Protein AF-A0A7S2BPX3-F1 (afdb_monomer_lite)

Organism: NCBI:txid236787

Secondary structure (DSSP, 8-state):
-EE-S---GGGEEPPPTT--GGGG--S-----PPPTT---PPPS-EE--GGG-EE---TTSTT-HHHHHHHHHHHHHHHHHHHHHHHHHTTS-GGGHHHHHHHHHHHHHHT-SSGGGSPPHHHHHTT-

Radius of gyration: 17.05 Å; chains: 1; bounding box: 41×39×43 Å

pLDDT: mean 80.94, std 20.21, range [33.09, 98.44]

Sequence (128 aa):
GITHGDMYAHNILVPKSGATEEAAVGGAAGQGSKPQGQQGGRPAAILSDLGAAFFYCDERTKSDETSRLVERIEALAFGHFLGELVSICRGWEDSETKRLMEVGKIVTDCRVARVADRPGFDEVVARL

Structure (mmCIF, N/CA/C/O backbone):
data_AF-A0A7S2BPX3-F1
#
_entry.id   AF-A0A7S2BPX3-F1
#
loop_
_atom_site.group_PDB
_atom_site.id
_atom_site.type_symbol
_atom_site.label_atom_id
_atom_site.label_alt_id
_atom_site.label_comp_id
_atom_site.label_asym_id
_atom_site.label_entity_id
_atom_site.label_seq_id
_atom_site.pdbx_PDB_ins_code
_atom_site.Cartn_x
_atom_site.Cartn_y
_atom_site.Cartn_z
_atom_site.occupancy
_atom_site.B_iso_or_equiv
_atom_site.auth_seq_id
_atom_site.auth_comp_id
_atom_site.auth_asym_id
_atom_site.auth_atom_id
_atom_site.pdbx_PDB_model_num
ATOM 1 N N . GLY A 1 1 ? 10.413 8.865 -7.810 1.00 82.00 1 GLY A N 1
ATOM 2 C CA . GLY A 1 1 ? 9.639 8.079 -6.840 1.00 82.00 1 GLY A CA 1
ATOM 3 C C . GLY A 1 1 ? 10.595 7.274 -5.994 1.00 82.00 1 GLY A C 1
ATOM 4 O O . GLY A 1 1 ? 11.617 6.836 -6.519 1.00 82.00 1 GLY A O 1
ATOM 5 N N . ILE A 1 2 ? 10.275 7.134 -4.710 1.00 88.94 2 ILE A N 1
ATOM 6 C CA . ILE A 1 2 ? 10.940 6.225 -3.768 1.00 88.94 2 ILE A CA 1
ATOM 7 C C . ILE A 1 2 ? 9.915 5.153 -3.419 1.00 88.94 2 ILE A C 1
ATOM 9 O O . ILE A 1 2 ? 8.753 5.487 -3.190 1.00 88.94 2 ILE A O 1
ATOM 13 N N . THR A 1 3 ? 10.322 3.890 -3.423 1.00 92.38 3 THR A N 1
ATOM 14 C CA . THR A 1 3 ? 9.523 2.779 -2.891 1.00 92.38 3 THR A CA 1
ATOM 15 C C . THR A 1 3 ? 10.156 2.346 -1.579 1.00 92.38 3 THR A C 1
ATOM 17 O O . THR A 1 3 ? 11.373 2.469 -1.426 1.0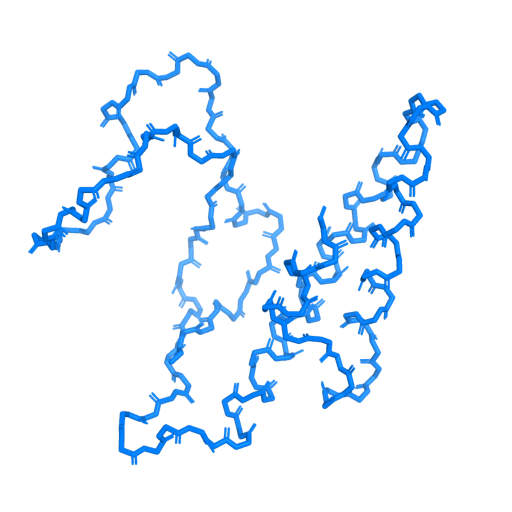0 92.38 3 THR A O 1
ATOM 20 N N . HIS A 1 4 ? 9.350 1.875 -0.634 1.00 95.19 4 HIS A N 1
ATOM 21 C CA . HIS A 1 4 ? 9.860 1.401 0.647 1.00 95.19 4 HIS A CA 1
ATOM 22 C C . HIS A 1 4 ? 10.493 0.018 0.505 1.00 95.19 4 HIS A C 1
ATOM 24 O O . HIS A 1 4 ? 11.530 -0.247 1.101 1.00 95.19 4 HIS A O 1
ATOM 30 N N . GLY A 1 5 ? 9.866 -0.860 -0.284 1.00 92.81 5 GLY A N 1
ATOM 31 C CA . GLY A 1 5 ? 10.372 -2.204 -0.566 1.00 92.81 5 GLY A CA 1
ATOM 32 C C . GLY A 1 5 ? 10.188 -3.215 0.570 1.00 92.81 5 GLY A C 1
ATOM 33 O O . GLY A 1 5 ? 10.541 -4.376 0.389 1.00 92.81 5 GLY A O 1
ATOM 34 N N . ASP A 1 6 ? 9.618 -2.797 1.706 1.00 95.00 6 ASP A N 1
ATOM 35 C CA . ASP A 1 6 ? 9.394 -3.643 2.892 1.00 95.00 6 ASP A CA 1
ATOM 36 C C . ASP A 1 6 ? 8.268 -3.094 3.796 1.00 95.00 6 ASP A C 1
ATOM 38 O O . ASP A 1 6 ? 8.416 -2.922 5.005 1.00 95.00 6 ASP A O 1
ATOM 42 N N . MET A 1 7 ? 7.134 -2.700 3.209 1.00 92.88 7 MET A N 1
ATOM 43 C CA . MET A 1 7 ? 6.025 -2.141 3.988 1.00 92.88 7 MET A CA 1
ATOM 44 C C . MET A 1 7 ? 5.290 -3.226 4.795 1.00 92.88 7 MET A C 1
ATOM 46 O O . MET A 1 7 ? 4.526 -4.015 4.241 1.00 92.88 7 MET A O 1
ATOM 50 N N . TYR A 1 8 ? 5.454 -3.190 6.123 1.00 92.25 8 TYR A N 1
ATOM 51 C CA . TYR A 1 8 ? 4.751 -4.036 7.097 1.00 92.25 8 TYR A CA 1
ATOM 52 C C . TYR A 1 8 ? 4.527 -3.308 8.428 1.00 92.25 8 TYR A C 1
ATOM 54 O O . TYR A 1 8 ? 5.144 -2.281 8.706 1.00 92.25 8 TYR A O 1
ATOM 62 N N . ALA A 1 9 ? 3.673 -3.870 9.292 1.00 92.94 9 ALA A N 1
ATOM 63 C CA . ALA A 1 9 ? 3.281 -3.257 10.564 1.00 92.94 9 ALA A CA 1
ATOM 64 C C . ALA A 1 9 ? 4.462 -2.881 11.480 1.00 92.94 9 ALA A C 1
ATOM 66 O O . ALA A 1 9 ? 4.405 -1.853 12.148 1.00 92.94 9 ALA A O 1
ATOM 67 N N . HIS A 1 10 ? 5.539 -3.675 11.504 1.00 92.94 10 HIS A N 1
ATOM 68 C CA . HIS A 1 10 ? 6.708 -3.396 12.348 1.00 92.94 10 HIS A CA 1
ATOM 69 C C . HIS A 1 10 ? 7.503 -2.154 11.900 1.00 92.94 10 HIS A C 1
ATOM 71 O O . HIS A 1 10 ? 8.212 -1.575 12.719 1.00 92.94 10 HIS A O 1
ATOM 77 N N . ASN A 1 11 ? 7.324 -1.714 10.647 1.00 95.19 11 ASN A N 1
ATOM 78 C CA . ASN A 1 11 ? 7.923 -0.500 10.084 1.00 95.19 11 ASN A CA 1
ATOM 79 C C . ASN A 1 11 ? 7.037 0.744 10.273 1.00 95.19 11 ASN A C 1
ATOM 81 O O . ASN A 1 11 ? 7.409 1.840 9.848 1.00 95.19 11 ASN A O 1
ATOM 85 N N . ILE A 1 12 ? 5.883 0.611 10.943 1.00 95.00 12 ILE A N 1
ATOM 86 C CA . ILE A 1 12 ? 4.971 1.717 11.255 1.00 95.00 12 ILE A CA 1
ATOM 87 C C . ILE A 1 12 ? 5.111 2.120 12.727 1.00 95.00 12 ILE A C 1
ATOM 89 O O . ILE A 1 12 ? 4.714 1.396 13.639 1.00 95.00 12 ILE A O 1
ATOM 93 N N . LEU A 1 13 ? 5.629 3.324 12.967 1.00 93.44 13 LEU A N 1
ATOM 94 C CA . LEU A 1 13 ? 5.780 3.890 14.305 1.00 93.44 13 LEU A CA 1
ATOM 95 C C . LEU A 1 13 ? 4.566 4.743 14.664 1.00 93.44 13 LEU A C 1
ATOM 97 O O . LEU A 1 13 ? 4.262 5.724 13.985 1.00 93.44 13 LEU A O 1
ATOM 101 N N . VAL A 1 14 ? 3.912 4.422 15.778 1.00 92.00 14 VAL A N 1
ATOM 102 C CA . VAL A 1 14 ? 2.832 5.237 16.348 1.00 92.00 14 VAL A CA 1
ATOM 103 C C . VAL A 1 14 ? 3.412 6.104 17.468 1.00 92.00 14 VAL A C 1
ATOM 105 O O . VAL A 1 14 ? 3.907 5.561 18.464 1.00 92.00 14 VAL A O 1
ATOM 108 N N . PRO A 1 15 ? 3.397 7.445 17.348 1.00 85.50 15 PRO A N 1
ATOM 109 C CA . PRO A 1 15 ? 3.912 8.309 18.400 1.00 85.50 15 PRO A CA 1
ATOM 110 C C . PRO A 1 15 ? 3.149 8.128 19.714 1.00 85.50 15 PRO A C 1
ATOM 112 O O . PRO A 1 15 ? 1.921 8.075 19.736 1.00 85.50 15 PRO A O 1
ATOM 115 N N . LYS A 1 16 ? 3.872 8.090 20.840 1.00 82.69 16 LYS A N 1
ATOM 116 C CA . LYS A 1 16 ? 3.242 8.083 22.166 1.00 82.69 16 LYS A CA 1
ATOM 117 C C . LYS A 1 16 ? 2.459 9.380 22.374 1.00 82.69 16 LYS A C 1
ATOM 119 O O . LYS A 1 16 ? 3.019 10.470 22.230 1.00 82.69 16 LYS A O 1
ATOM 124 N N . SER A 1 17 ? 1.196 9.257 22.778 1.00 67.12 17 SER A N 1
ATOM 125 C CA . SER A 1 17 ? 0.404 10.391 23.260 1.00 67.12 17 SER A CA 1
ATOM 126 C C . SER A 1 17 ? 1.134 11.047 24.441 1.00 67.12 17 SER A C 1
ATOM 128 O O . SER A 1 17 ? 1.466 10.370 25.414 1.00 67.12 17 SER A O 1
ATOM 130 N N . GLY A 1 18 ? 1.466 12.337 24.320 1.00 58.88 18 GLY A N 1
ATOM 131 C CA . GLY A 1 18 ? 2.155 13.117 25.359 1.00 58.88 18 GLY A CA 1
ATOM 132 C C . GLY A 1 18 ? 3.681 13.238 25.242 1.00 58.88 18 GLY A C 1
ATOM 133 O O . GLY A 1 18 ? 4.286 13.912 26.071 1.00 58.88 18 GLY A O 1
ATOM 134 N N . ALA A 1 19 ? 4.331 12.649 24.230 1.00 52.97 19 ALA A N 1
ATOM 135 C CA . ALA A 1 19 ? 5.736 12.962 23.959 1.00 52.97 19 ALA A CA 1
ATOM 136 C C . ALA A 1 19 ? 5.829 14.367 23.339 1.00 52.97 19 ALA A C 1
ATOM 138 O O . ALA A 1 19 ? 5.295 14.592 22.250 1.00 52.97 19 ALA A O 1
ATOM 139 N N . THR A 1 20 ? 6.487 15.293 24.037 1.00 47.84 20 THR A N 1
ATOM 140 C CA . THR A 1 20 ? 6.708 16.678 23.605 1.00 47.84 20 THR A CA 1
ATOM 141 C C . THR A 1 20 ? 7.302 16.743 22.192 1.00 47.84 20 THR A C 1
ATOM 143 O O . THR A 1 20 ? 8.025 15.845 21.750 1.00 47.84 20 THR A O 1
ATOM 146 N N . GLU A 1 21 ? 6.942 17.800 21.464 1.00 53.56 21 GLU A N 1
ATOM 147 C CA . GLU A 1 21 ? 7.146 17.996 20.018 1.00 53.56 21 GLU A CA 1
ATOM 148 C C . GLU A 1 21 ? 8.611 17.895 19.542 1.00 53.56 21 GLU A C 1
ATOM 150 O O . GLU A 1 21 ? 8.866 17.734 18.351 1.00 53.56 21 GLU A O 1
ATOM 155 N N . GLU A 1 22 ? 9.578 17.913 20.458 1.00 49.66 22 GLU A N 1
ATOM 156 C CA . GLU A 1 22 ? 11.014 17.934 20.160 1.00 49.66 22 GLU A CA 1
ATOM 157 C C . GLU A 1 22 ? 11.596 16.573 19.737 1.00 49.66 22 GLU A C 1
ATOM 159 O O . GLU A 1 22 ? 12.625 16.527 19.070 1.00 49.66 22 GLU A O 1
ATOM 164 N N . ALA A 1 23 ? 10.941 15.450 20.054 1.00 45.59 23 ALA A N 1
ATOM 165 C CA . ALA A 1 23 ? 11.533 14.119 19.849 1.00 45.59 23 ALA A CA 1
ATOM 166 C C . ALA A 1 23 ? 11.271 13.480 18.467 1.00 45.59 23 ALA A C 1
ATOM 168 O O . ALA A 1 23 ? 11.796 12.405 18.188 1.00 45.59 23 ALA A O 1
ATOM 169 N N . ALA A 1 24 ? 10.440 14.081 17.604 1.00 46.53 24 ALA A N 1
ATOM 170 C CA . ALA A 1 24 ? 10.095 13.500 16.294 1.00 46.53 24 ALA A CA 1
ATOM 171 C C . ALA A 1 24 ? 10.977 13.994 15.135 1.00 46.53 24 ALA A C 1
ATOM 173 O O . ALA A 1 24 ? 10.931 13.421 14.050 1.00 46.53 24 ALA A O 1
ATOM 174 N N . VAL A 1 25 ? 11.784 15.036 15.352 1.00 49.59 25 VAL A N 1
ATOM 175 C CA . VAL A 1 25 ? 12.736 15.550 14.355 1.00 49.59 25 VAL A CA 1
ATOM 176 C C . VAL A 1 25 ? 14.107 14.939 14.638 1.00 49.59 25 VAL A C 1
ATOM 178 O O . VAL A 1 25 ? 15.057 15.614 15.017 1.00 49.59 25 VAL A O 1
ATOM 181 N N . GLY A 1 26 ? 14.189 13.617 14.525 1.00 44.62 26 GLY A N 1
ATOM 182 C CA . GLY A 1 26 ? 15.395 12.848 14.814 1.00 44.62 26 GLY A CA 1
ATOM 183 C C . GLY A 1 26 ? 15.690 11.855 13.704 1.00 44.62 26 GLY A C 1
ATOM 184 O O . GLY A 1 26 ? 15.499 10.661 13.894 1.00 44.62 26 GLY A O 1
ATOM 185 N N . GLY A 1 27 ? 16.137 12.348 12.547 1.00 41.09 27 GLY A N 1
ATOM 186 C CA . GLY A 1 27 ? 16.628 11.500 11.460 1.00 41.09 27 GLY A CA 1
ATOM 187 C C . GLY A 1 27 ? 16.805 12.239 10.135 1.00 41.09 27 GLY A C 1
ATOM 188 O O . GLY A 1 27 ? 15.862 12.341 9.366 1.00 41.09 27 GLY A O 1
ATOM 189 N N . ALA A 1 28 ? 18.038 12.688 9.882 1.00 36.78 28 ALA A N 1
ATOM 190 C CA . ALA A 1 28 ? 18.568 13.324 8.668 1.00 36.78 28 ALA A CA 1
ATOM 191 C C . ALA A 1 28 ? 18.187 14.799 8.409 1.00 36.78 28 ALA A C 1
ATOM 193 O O . ALA A 1 28 ? 17.067 15.172 8.077 1.00 36.78 28 ALA A O 1
ATOM 194 N N . ALA A 1 29 ? 19.211 15.644 8.539 1.00 42.38 29 ALA A N 1
ATOM 195 C CA . ALA A 1 29 ? 19.205 17.060 8.232 1.00 42.38 29 ALA A CA 1
ATOM 196 C C . ALA A 1 29 ? 18.939 17.330 6.742 1.00 42.38 29 ALA A C 1
ATOM 198 O O . ALA A 1 29 ? 19.649 16.840 5.868 1.00 42.38 29 ALA A O 1
ATOM 199 N N . GLY A 1 30 ? 17.976 18.208 6.482 1.00 33.09 30 GLY A N 1
ATOM 200 C CA . GLY A 1 30 ? 17.820 18.929 5.228 1.00 33.09 30 GLY A CA 1
ATOM 201 C C . GLY A 1 30 ? 17.106 20.240 5.528 1.00 33.09 30 GLY A C 1
ATOM 202 O O . GLY A 1 30 ? 15.916 20.241 5.828 1.00 33.09 30 GLY A O 1
ATOM 203 N N . GLN A 1 31 ? 17.836 21.358 5.508 1.00 37.38 31 GLN A N 1
ATOM 204 C CA . GLN A 1 31 ? 17.250 22.699 5.550 1.00 37.38 31 GLN A CA 1
ATOM 205 C C . GLN A 1 31 ? 16.482 22.935 4.242 1.00 37.38 31 GLN A C 1
ATOM 207 O O . GLN A 1 31 ? 17.014 23.476 3.280 1.00 37.38 31 GLN A O 1
ATOM 212 N N . GLY A 1 32 ? 15.234 22.477 4.198 1.00 35.53 32 GLY A N 1
ATOM 213 C CA . GLY A 1 32 ? 14.250 22.844 3.190 1.00 35.53 32 GLY A CA 1
ATOM 214 C C . GLY A 1 32 ? 13.219 23.765 3.828 1.00 35.53 32 GLY A C 1
ATOM 215 O O . GLY A 1 32 ? 12.617 23.421 4.844 1.00 35.53 32 GLY A O 1
ATOM 216 N N . SER A 1 33 ? 13.048 24.955 3.262 1.00 36.62 33 SER A N 1
ATOM 217 C CA . SER A 1 33 ? 12.080 25.968 3.680 1.00 36.62 33 SER A CA 1
ATOM 218 C C . SER A 1 33 ? 10.692 25.352 3.889 1.00 36.62 33 SER A C 1
ATOM 220 O O . SER A 1 33 ? 10.111 24.813 2.948 1.00 36.62 33 SER A O 1
ATOM 222 N N . LYS A 1 34 ? 10.140 25.435 5.109 1.00 37.59 34 LYS A N 1
ATOM 223 C CA . LYS A 1 34 ? 8.746 25.041 5.363 1.00 37.59 34 LYS A CA 1
ATOM 224 C C . LYS A 1 34 ? 7.822 25.919 4.502 1.00 37.59 34 LYS A C 1
ATOM 226 O O . LYS A 1 34 ? 7.880 27.142 4.653 1.00 37.59 34 LYS A O 1
ATOM 231 N N . PRO A 1 35 ? 6.963 25.353 3.635 1.00 36.78 35 PRO A N 1
ATOM 232 C CA . PRO A 1 35 ? 5.907 26.130 3.002 1.00 36.78 35 PRO A CA 1
ATOM 233 C C . PRO A 1 35 ? 4.955 26.656 4.087 1.00 36.78 35 PRO A C 1
ATOM 235 O O . PRO A 1 35 ? 4.468 25.905 4.935 1.00 36.78 35 PRO A O 1
ATOM 238 N N . GLN A 1 36 ? 4.732 27.971 4.093 1.00 36.69 36 GLN A N 1
ATOM 239 C CA . GLN A 1 36 ? 3.777 28.636 4.979 1.00 36.69 36 GLN A CA 1
ATOM 240 C C . GLN A 1 36 ? 2.360 28.130 4.667 1.00 36.69 36 GLN A C 1
ATOM 242 O O . GLN A 1 36 ? 1.861 28.358 3.569 1.00 36.69 36 GLN A O 1
ATOM 247 N N . GLY A 1 37 ? 1.713 27.453 5.624 1.00 40.06 37 GLY A N 1
ATOM 248 C CA . GLY A 1 37 ? 0.281 27.133 5.526 1.00 40.06 37 GLY A CA 1
ATOM 249 C C . GLY A 1 37 ? -0.224 25.887 6.260 1.00 40.06 37 GLY A C 1
ATOM 250 O O . GLY A 1 37 ? -1.431 25.767 6.434 1.00 40.06 37 GLY A O 1
ATOM 251 N N . GLN A 1 38 ? 0.631 24.972 6.728 1.00 45.56 38 GLN A N 1
ATOM 252 C CA . GLN A 1 38 ? 0.170 23.792 7.476 1.00 45.56 38 GLN A CA 1
ATOM 253 C C . GLN A 1 38 ? 0.270 24.013 8.987 1.00 45.56 38 GLN A C 1
ATOM 255 O O . GLN A 1 38 ? 1.362 24.146 9.538 1.00 45.56 38 GLN A O 1
ATOM 260 N N . GLN A 1 39 ? -0.883 24.027 9.661 1.00 42.59 39 GLN A N 1
ATOM 261 C CA . GLN A 1 39 ? -0.964 23.838 11.109 1.00 42.59 39 GLN A CA 1
ATOM 262 C C . GLN A 1 39 ? -0.411 22.438 11.422 1.00 42.59 39 GLN A C 1
ATOM 264 O O . GLN A 1 39 ? -1.040 21.425 11.125 1.00 42.59 39 GLN A O 1
ATOM 269 N N . GLY A 1 40 ? 0.831 22.388 11.906 1.00 46.28 40 GLY A N 1
ATOM 270 C CA . GLY A 1 40 ? 1.620 21.165 12.034 1.00 46.28 40 GLY A CA 1
ATOM 271 C C . GLY A 1 40 ? 1.217 20.324 13.239 1.00 46.28 40 GLY A C 1
ATOM 272 O O . GLY A 1 40 ? 1.874 20.385 14.271 1.00 46.28 40 GLY A O 1
ATOM 273 N N . GLY A 1 41 ? 0.159 19.527 13.104 1.00 62.00 41 GLY A N 1
ATOM 274 C CA . GLY A 1 41 ? -0.093 18.408 14.012 1.00 62.00 41 GLY A CA 1
ATOM 275 C C . GLY A 1 41 ? 0.913 17.275 13.775 1.00 62.00 41 GLY A C 1
ATOM 276 O O . GLY A 1 41 ? 1.321 17.025 12.640 1.00 62.00 41 GLY A O 1
ATOM 277 N N . ARG A 1 42 ? 1.326 16.578 14.841 1.00 68.00 42 ARG A N 1
ATOM 278 C CA . ARG A 1 42 ? 2.185 15.387 14.730 1.00 68.00 42 ARG A CA 1
ATOM 279 C C . ARG A 1 42 ? 1.447 14.304 13.924 1.00 68.00 42 ARG A C 1
ATOM 281 O O . ARG A 1 42 ? 0.266 14.079 14.193 1.00 68.00 42 ARG A O 1
ATOM 288 N N . PRO A 1 43 ? 2.095 13.627 12.959 1.00 78.69 43 PRO A N 1
ATOM 289 C CA . PRO A 1 43 ? 1.436 12.570 12.201 1.00 78.69 43 PRO A CA 1
ATOM 290 C C . PRO A 1 43 ? 1.014 11.430 13.136 1.00 78.69 43 PRO A C 1
ATOM 292 O O . PRO A 1 43 ? 1.756 11.069 14.050 1.00 78.69 43 PRO A O 1
ATOM 295 N N . ALA A 1 44 ? -0.171 10.859 12.907 1.00 86.81 44 ALA A N 1
ATOM 296 C CA . ALA A 1 44 ? -0.705 9.765 13.725 1.00 86.81 44 ALA A CA 1
ATOM 297 C C . ALA A 1 44 ? 0.129 8.472 13.619 1.00 86.81 44 ALA A C 1
ATOM 299 O O . ALA A 1 44 ? 0.115 7.648 14.529 1.00 86.81 44 ALA A O 1
ATOM 300 N N . ALA A 1 45 ? 0.872 8.315 12.523 1.00 90.88 45 ALA A N 1
ATOM 301 C CA . ALA A 1 45 ? 1.811 7.229 12.293 1.00 90.88 45 ALA A CA 1
ATOM 302 C C . ALA A 1 45 ? 2.948 7.700 11.375 1.00 90.88 45 ALA A C 1
ATOM 304 O O . ALA A 1 45 ? 2.765 8.615 10.571 1.00 90.88 45 ALA A O 1
ATOM 305 N N . ILE A 1 46 ? 4.118 7.077 11.499 1.00 92.81 46 ILE A N 1
ATOM 306 C CA . ILE A 1 46 ? 5.316 7.373 10.708 1.00 92.81 46 ILE A CA 1
ATOM 307 C C . ILE A 1 46 ? 5.810 6.070 10.078 1.00 92.81 46 ILE A C 1
ATOM 309 O O . 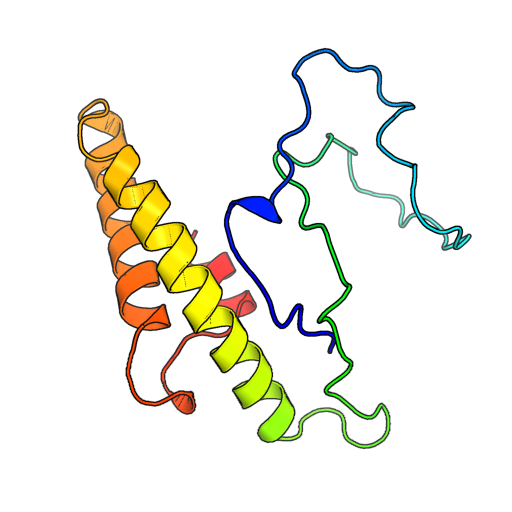ILE A 1 46 ? 5.977 5.075 10.778 1.00 92.81 46 ILE A O 1
ATOM 313 N N . LEU A 1 47 ? 6.061 6.090 8.770 1.00 93.31 47 LEU A N 1
ATOM 314 C CA . LEU A 1 47 ? 6.744 5.006 8.066 1.00 93.31 47 LEU A CA 1
ATOM 315 C C . LEU A 1 47 ? 8.255 5.109 8.327 1.00 93.31 47 LEU A C 1
ATOM 317 O O . LEU A 1 47 ? 8.834 6.187 8.191 1.00 93.31 47 LEU A O 1
ATOM 321 N N . SER A 1 48 ? 8.873 4.009 8.736 1.00 93.69 48 SER A N 1
ATOM 322 C CA . SER A 1 48 ? 10.266 3.934 9.187 1.00 93.69 48 SER A CA 1
ATOM 323 C C . SER A 1 48 ? 10.989 2.740 8.565 1.00 93.69 48 SER A C 1
ATOM 325 O O . SER A 1 48 ? 10.353 1.942 7.902 1.00 93.69 48 SER A O 1
ATOM 327 N N . ASP A 1 49 ? 12.295 2.624 8.806 1.00 93.75 49 ASP A N 1
ATOM 328 C CA . ASP A 1 49 ? 13.174 1.593 8.233 1.00 93.75 49 ASP A CA 1
ATOM 329 C C . ASP A 1 49 ? 13.230 1.576 6.696 1.00 93.75 49 ASP A C 1
ATOM 331 O O . ASP A 1 49 ? 12.690 0.724 5.997 1.00 93.75 49 ASP A O 1
ATOM 335 N N . LEU A 1 50 ? 13.981 2.533 6.157 1.00 94.25 50 LEU A N 1
ATOM 336 C CA . LEU A 1 50 ? 14.232 2.654 4.723 1.00 94.25 50 LEU A CA 1
ATOM 337 C C . LEU A 1 50 ? 15.397 1.765 4.245 1.00 94.25 50 LEU A C 1
ATOM 339 O O . LEU A 1 50 ? 15.978 2.046 3.198 1.00 94.25 50 LEU A O 1
ATOM 343 N N . GLY A 1 51 ? 15.776 0.718 4.992 1.00 94.12 51 GLY A N 1
ATOM 344 C CA . GLY A 1 51 ? 16.899 -0.162 4.642 1.00 94.12 51 GLY A CA 1
ATOM 345 C C . GLY A 1 51 ? 16.711 -0.918 3.320 1.00 94.12 51 GLY A C 1
ATOM 346 O O . GLY A 1 51 ? 17.689 -1.190 2.624 1.00 94.12 51 GLY A O 1
ATOM 347 N N . ALA A 1 52 ? 15.460 -1.202 2.949 1.00 94.94 52 ALA A N 1
ATOM 348 C CA . ALA A 1 52 ? 15.083 -1.810 1.671 1.00 94.94 52 ALA A CA 1
ATOM 349 C C . ALA A 1 52 ? 14.626 -0.787 0.612 1.00 94.94 52 ALA A C 1
ATOM 351 O O . ALA A 1 52 ? 14.298 -1.170 -0.513 1.00 94.94 52 ALA A O 1
ATOM 352 N N . ALA A 1 53 ? 14.593 0.505 0.952 1.00 95.69 53 ALA A N 1
ATOM 353 C CA . ALA A 1 53 ? 14.039 1.528 0.080 1.00 95.69 53 ALA A CA 1
ATOM 354 C C . ALA 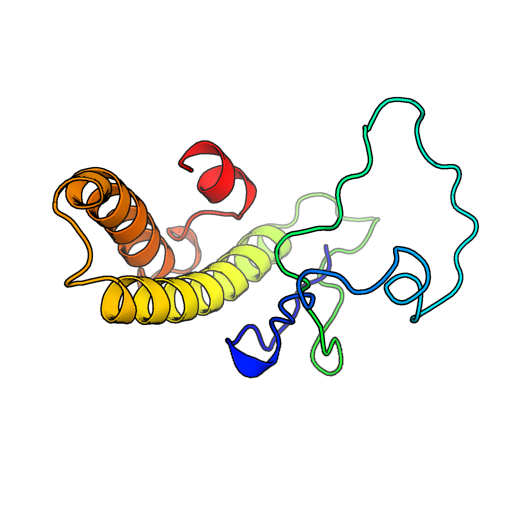A 1 53 ? 14.960 1.823 -1.107 1.00 95.69 53 ALA A C 1
ATOM 356 O O . ALA A 1 53 ? 16.186 1.855 -0.989 1.00 95.69 53 ALA A O 1
ATOM 357 N N . PHE A 1 54 ? 14.362 2.102 -2.263 1.00 91.69 54 PHE A N 1
ATOM 358 C CA . PHE A 1 54 ? 15.113 2.457 -3.464 1.00 91.69 54 PHE A CA 1
ATOM 359 C C . PHE A 1 54 ? 14.359 3.434 -4.367 1.00 91.69 54 PHE A C 1
ATOM 361 O O . PHE A 1 54 ? 13.133 3.575 -4.321 1.00 91.69 54 PHE A O 1
ATOM 368 N N . PHE A 1 55 ? 15.119 4.126 -5.214 1.00 90.88 55 PHE A N 1
ATOM 369 C CA . PHE A 1 55 ? 14.590 5.038 -6.222 1.00 90.88 55 PHE A CA 1
ATOM 370 C C . PHE A 1 55 ? 14.230 4.261 -7.491 1.00 90.88 55 PHE A C 1
ATOM 372 O O . PHE A 1 55 ? 15.043 3.496 -8.001 1.00 90.88 55 PHE A O 1
ATOM 379 N N . TYR A 1 56 ? 13.032 4.486 -8.026 1.00 82.94 56 TYR A N 1
ATOM 380 C CA . TYR A 1 56 ? 12.531 3.782 -9.220 1.00 82.94 56 TYR A CA 1
ATOM 381 C C . TYR A 1 56 ? 12.180 4.717 -10.388 1.00 82.94 56 TYR A C 1
ATOM 383 O O . TYR A 1 56 ? 11.595 4.297 -11.384 1.00 82.94 56 TYR A O 1
ATOM 391 N N . CYS A 1 57 ? 12.503 6.004 -10.262 1.00 75.56 57 CYS A N 1
ATOM 392 C CA . CYS A 1 57 ? 12.222 7.022 -11.268 1.00 75.56 57 CYS A CA 1
ATOM 393 C C . CYS A 1 57 ? 13.518 7.785 -11.562 1.00 75.56 57 CYS A C 1
ATOM 395 O O . CYS A 1 57 ? 14.123 8.312 -10.629 1.00 75.56 57 CYS A O 1
ATOM 397 N N . ASP A 1 58 ? 13.930 7.843 -12.828 1.00 67.56 58 ASP A N 1
ATOM 398 C CA . ASP A 1 58 ? 15.002 8.726 -13.302 1.00 67.56 58 ASP A CA 1
ATOM 399 C C . ASP A 1 58 ? 14.382 10.094 -13.631 1.00 67.56 58 ASP A C 1
ATOM 401 O O . ASP A 1 58 ? 13.352 10.166 -14.306 1.00 67.56 58 ASP A O 1
ATOM 405 N N . GLU A 1 59 ? 14.987 11.193 -13.167 1.00 61.38 59 GLU A N 1
ATOM 406 C CA . GLU A 1 59 ? 14.489 12.552 -13.432 1.00 61.38 59 GLU A CA 1
ATOM 407 C C . GLU A 1 59 ? 14.369 12.872 -14.931 1.00 61.38 59 GLU A C 1
ATOM 409 O O . GLU A 1 59 ? 13.586 13.744 -15.318 1.00 61.38 59 GLU A O 1
ATOM 414 N N . ARG A 1 60 ? 15.102 12.142 -15.782 1.00 61.03 60 ARG A N 1
ATOM 415 C CA . ARG A 1 60 ? 15.079 12.276 -17.245 1.00 61.03 60 ARG A CA 1
ATOM 416 C C . ARG A 1 60 ? 13.881 11.585 -17.900 1.00 61.03 60 ARG A C 1
A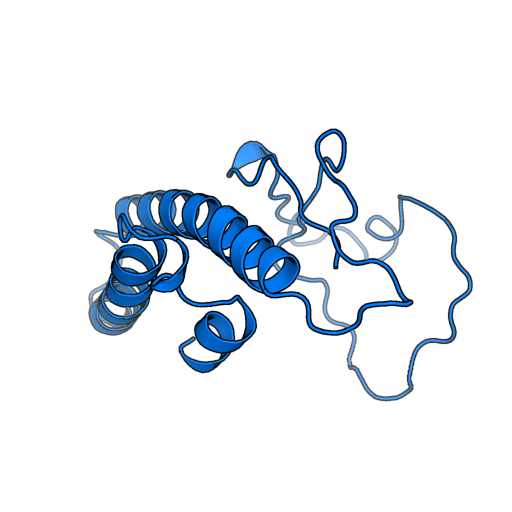TOM 418 O O . ARG A 1 60 ? 13.519 11.943 -19.016 1.00 61.03 60 ARG A O 1
ATOM 425 N N . THR A 1 61 ? 13.242 10.639 -17.216 1.00 56.44 61 THR A N 1
ATOM 426 C CA . THR A 1 61 ? 12.085 9.876 -17.706 1.00 56.44 61 THR A CA 1
ATOM 427 C C . THR A 1 61 ? 10.939 9.987 -16.702 1.00 56.44 61 THR A C 1
ATOM 429 O O . THR A 1 61 ? 10.488 9.004 -16.113 1.00 56.44 61 THR A O 1
ATOM 432 N N . LYS A 1 62 ? 10.465 11.218 -16.475 1.00 52.91 62 LYS A N 1
ATOM 433 C CA . LYS A 1 62 ? 9.200 11.451 -15.767 1.00 52.91 62 LYS A CA 1
ATOM 434 C C . LYS A 1 62 ? 8.087 10.762 -16.563 1.00 52.91 62 LYS A C 1
ATOM 436 O O . LYS A 1 62 ? 7.846 11.169 -17.693 1.00 52.91 62 LYS A O 1
ATOM 441 N N . SER A 1 63 ? 7.413 9.774 -15.965 1.00 62.91 63 SER A N 1
ATOM 442 C CA . SER A 1 63 ? 6.319 8.970 -16.554 1.00 62.91 63 SER A CA 1
ATOM 443 C C . SER A 1 63 ? 6.730 7.713 -17.342 1.00 62.91 63 SER A C 1
ATOM 445 O O . SER A 1 63 ? 6.168 7.445 -18.405 1.00 62.91 63 SER A O 1
ATOM 447 N N . ASP A 1 64 ? 7.641 6.887 -16.822 1.00 77.06 64 ASP A N 1
ATOM 448 C CA . ASP A 1 64 ? 7.730 5.509 -17.328 1.00 77.06 64 ASP A CA 1
ATOM 449 C C . ASP A 1 64 ? 6.677 4.596 -16.671 1.00 77.06 64 ASP A C 1
ATOM 451 O O . ASP A 1 64 ? 6.385 4.707 -15.476 1.00 77.06 64 ASP A O 1
ATOM 455 N N . GLU A 1 65 ? 6.118 3.673 -17.456 1.00 87.06 65 GLU A N 1
ATOM 456 C CA . GLU A 1 65 ? 5.188 2.628 -17.013 1.00 87.06 65 GLU A CA 1
ATOM 457 C C . GLU A 1 65 ? 5.753 1.855 -15.818 1.00 87.06 65 GLU A C 1
ATOM 459 O O . GLU A 1 65 ? 5.036 1.579 -14.858 1.00 87.06 65 GLU A O 1
ATOM 464 N N . THR A 1 66 ? 7.064 1.610 -15.820 1.00 87.50 66 THR A N 1
ATOM 465 C CA . THR A 1 66 ? 7.783 0.979 -14.712 1.00 87.50 66 THR A CA 1
ATOM 466 C C . THR A 1 66 ? 7.553 1.704 -13.389 1.00 87.50 66 THR A C 1
ATOM 468 O O . THR A 1 66 ? 7.284 1.055 -12.384 1.00 87.50 66 THR A O 1
ATOM 471 N N . SER A 1 67 ? 7.591 3.042 -13.368 1.00 88.75 67 SER A N 1
ATOM 472 C CA . SER A 1 67 ? 7.359 3.807 -12.136 1.00 88.75 67 SER A CA 1
ATOM 473 C C . SER A 1 67 ? 5.948 3.596 -11.586 1.00 88.75 67 SER A C 1
ATOM 475 O O . SER A 1 67 ? 5.787 3.407 -10.382 1.00 88.75 67 SER A O 1
ATOM 477 N N . ARG A 1 68 ? 4.940 3.561 -12.468 1.00 90.12 68 ARG A N 1
ATOM 478 C CA . ARG A 1 68 ? 3.548 3.276 -12.081 1.00 90.12 68 ARG A CA 1
ATOM 479 C C . ARG A 1 68 ? 3.396 1.855 -11.547 1.00 90.12 68 ARG A C 1
ATOM 481 O O . ARG A 1 68 ? 2.698 1.635 -10.563 1.00 90.12 68 ARG A O 1
ATOM 488 N N . LEU A 1 69 ? 4.053 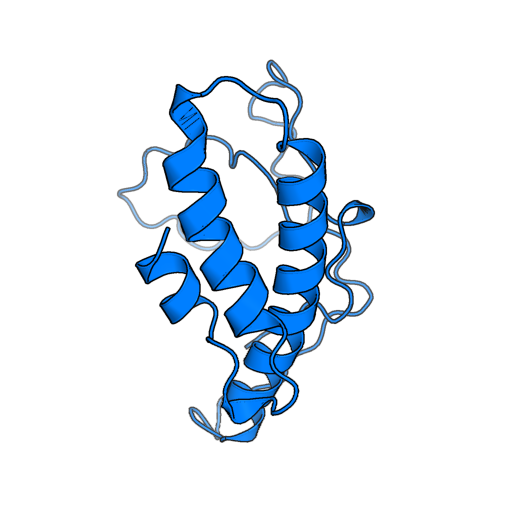0.888 -12.184 1.00 94.31 69 LEU A N 1
ATOM 489 C CA . LEU A 1 69 ? 4.000 -0.509 -11.765 1.00 94.31 69 LEU A CA 1
ATOM 490 C C . LEU A 1 69 ? 4.717 -0.738 -10.430 1.00 94.31 69 LEU A C 1
ATOM 492 O O . LEU A 1 69 ? 4.205 -1.499 -9.616 1.00 94.31 69 LEU A O 1
ATOM 496 N N . VAL A 1 70 ? 5.848 -0.072 -10.175 1.00 93.75 70 VAL A N 1
ATOM 497 C CA . VAL A 1 70 ? 6.565 -0.172 -8.892 1.00 93.75 70 VAL A CA 1
ATOM 498 C C . VAL A 1 70 ? 5.708 0.356 -7.744 1.00 93.75 70 VAL A C 1
ATOM 500 O O . VAL A 1 70 ? 5.559 -0.329 -6.736 1.00 93.75 70 VAL A O 1
ATOM 503 N N . GLU A 1 71 ? 5.059 1.507 -7.914 1.00 93.81 71 GLU A N 1
ATOM 504 C CA . GLU A 1 71 ? 4.115 2.014 -6.912 1.00 93.81 71 GLU A CA 1
ATOM 505 C C . GLU A 1 71 ? 2.972 1.017 -6.648 1.00 93.81 71 GLU A C 1
ATOM 507 O O . GLU A 1 71 ? 2.638 0.726 -5.501 1.00 93.81 71 GLU A O 1
ATOM 512 N N . ARG A 1 72 ? 2.418 0.409 -7.704 1.00 96.56 72 ARG A N 1
ATOM 513 C CA . ARG A 1 72 ? 1.363 -0.616 -7.596 1.00 96.56 72 ARG A CA 1
ATOM 514 C C . ARG A 1 72 ? 1.853 -1.936 -6.979 1.00 96.56 72 ARG A C 1
ATOM 516 O O . ARG A 1 72 ? 1.046 -2.729 -6.486 1.00 96.56 72 ARG A O 1
ATOM 523 N N . ILE A 1 73 ? 3.160 -2.204 -6.974 1.00 96.50 73 ILE A N 1
ATOM 524 C CA . ILE A 1 73 ? 3.746 -3.296 -6.182 1.00 96.50 73 ILE A CA 1
ATOM 525 C C . ILE A 1 73 ? 3.707 -2.935 -4.696 1.00 96.50 73 ILE A C 1
ATOM 527 O O . ILE A 1 73 ? 3.246 -3.751 -3.904 1.00 96.50 73 ILE A O 1
ATOM 531 N N . GLU A 1 74 ? 4.096 -1.718 -4.320 1.00 96.44 74 GLU A N 1
ATOM 532 C CA . GLU A 1 74 ? 4.022 -1.245 -2.929 1.00 96.44 74 GLU A CA 1
ATOM 533 C C . GLU A 1 74 ? 2.567 -1.212 -2.415 1.00 96.44 74 GLU A C 1
ATOM 535 O O . GLU A 1 74 ? 2.291 -1.603 -1.280 1.00 96.44 74 GLU A O 1
ATOM 540 N N . ALA A 1 75 ? 1.603 -0.869 -3.277 1.00 97.19 75 ALA A N 1
ATOM 541 C CA . ALA A 1 75 ? 0.176 -0.916 -2.949 1.00 97.19 75 ALA A CA 1
ATOM 542 C C . ALA A 1 75 ? -0.308 -2.319 -2.528 1.00 97.19 75 ALA A C 1
ATOM 544 O O . ALA A 1 75 ? -1.234 -2.429 -1.724 1.00 97.19 75 ALA A O 1
ATOM 545 N N . LEU A 1 76 ? 0.319 -3.401 -3.012 1.00 98.12 76 LEU A N 1
ATOM 546 C CA . LEU A 1 76 ? 0.009 -4.759 -2.550 1.00 98.12 76 LEU A CA 1
ATOM 547 C C . LEU A 1 76 ? 0.406 -4.954 -1.085 1.00 98.12 76 LEU A C 1
ATOM 549 O O . LEU A 1 76 ? -0.397 -5.474 -0.308 1.00 98.12 76 LEU A O 1
ATOM 553 N N . ALA A 1 77 ? 1.620 -4.538 -0.713 1.00 97.31 77 ALA A N 1
ATOM 554 C CA . ALA A 1 77 ? 2.100 -4.618 0.665 1.00 97.31 77 ALA A CA 1
ATOM 555 C C . ALA A 1 77 ? 1.191 -3.802 1.597 1.00 97.31 77 ALA A C 1
ATOM 557 O O . ALA A 1 77 ? 0.708 -4.319 2.608 1.00 97.31 77 ALA A O 1
ATOM 558 N N . PHE A 1 78 ? 0.820 -2.588 1.174 1.00 97.31 78 PHE A N 1
ATOM 559 C CA . PHE A 1 78 ? -0.182 -1.773 1.859 1.00 97.31 78 PHE A CA 1
ATOM 560 C C . PHE A 1 78 ? -1.527 -2.498 2.021 1.00 97.31 78 PHE A C 1
ATOM 562 O O . PHE A 1 78 ? -2.103 -2.500 3.106 1.00 97.31 78 PHE A O 1
ATOM 569 N N . GLY A 1 79 ? -2.027 -3.156 0.969 1.00 97.62 79 GLY A N 1
ATOM 570 C CA . GLY A 1 79 ? -3.276 -3.918 1.016 1.00 97.62 79 GLY A CA 1
ATOM 571 C C . GLY A 1 79 ? -3.241 -5.092 1.999 1.00 97.62 79 GLY A C 1
ATOM 572 O O . GLY A 1 79 ? -4.241 -5.361 2.667 1.00 97.62 79 GLY A O 1
ATOM 573 N N . HIS A 1 80 ? -2.104 -5.782 2.122 1.00 97.88 80 HIS A N 1
ATOM 574 C CA . HIS A 1 80 ? -1.909 -6.821 3.136 1.00 97.88 80 HIS A CA 1
ATOM 575 C C . HIS A 1 80 ? -1.933 -6.238 4.550 1.00 97.88 80 HIS A C 1
ATOM 577 O O . HIS A 1 80 ? -2.738 -6.684 5.367 1.00 97.88 80 HIS A O 1
ATOM 583 N N . PHE A 1 81 ? -1.142 -5.192 4.797 1.00 96.75 81 PHE A N 1
ATOM 584 C CA . PHE A 1 81 ? -1.113 -4.486 6.078 1.00 96.75 81 PHE A CA 1
ATOM 585 C C . PHE A 1 81 ? -2.503 -3.976 6.491 1.00 96.75 81 PHE A C 1
ATOM 587 O O . PHE A 1 81 ? -2.984 -4.251 7.590 1.00 96.75 81 PHE A O 1
ATOM 594 N N . LEU A 1 82 ? -3.204 -3.290 5.588 1.00 95.38 82 LEU A N 1
ATOM 595 C CA . LEU A 1 82 ? -4.541 -2.763 5.845 1.00 95.38 82 LEU A CA 1
ATOM 596 C C . LEU A 1 82 ? -5.562 -3.884 6.091 1.00 95.38 82 LEU A C 1
ATOM 598 O O . LEU A 1 82 ? -6.449 -3.742 6.930 1.00 95.38 82 LEU A O 1
ATOM 602 N N . GLY A 1 83 ? -5.430 -5.019 5.398 1.00 95.75 83 GLY A N 1
ATOM 603 C CA . GLY A 1 83 ? -6.266 -6.198 5.620 1.00 95.75 83 GLY A CA 1
ATOM 604 C C . GLY A 1 83 ? -6.092 -6.810 7.013 1.00 95.75 83 GLY A C 1
ATOM 605 O O . GLY A 1 83 ? -7.078 -7.243 7.618 1.00 95.75 83 GLY A O 1
ATOM 606 N N . GLU A 1 84 ? -4.869 -6.813 7.541 1.00 95.62 84 GLU A N 1
ATOM 607 C CA . GLU A 1 84 ? -4.584 -7.228 8.918 1.00 95.62 84 GLU A CA 1
ATOM 608 C C . GLU A 1 84 ? -5.221 -6.265 9.926 1.00 95.62 84 GLU A C 1
ATOM 610 O O . GLU A 1 84 ? -5.929 -6.715 10.827 1.00 95.62 84 GLU A O 1
ATOM 615 N N . LEU A 1 85 ? -5.087 -4.948 9.718 1.00 92.75 85 LEU A N 1
ATOM 616 C CA . LEU A 1 85 ? -5.735 -3.939 10.566 1.00 92.75 85 LEU A CA 1
ATOM 617 C C . LEU A 1 85 ? -7.261 -4.076 10.572 1.00 92.75 85 LEU A C 1
ATOM 619 O O . LEU A 1 85 ? -7.874 -4.128 11.636 1.00 92.75 85 LEU A O 1
ATOM 623 N N . VAL A 1 86 ? -7.884 -4.205 9.395 1.00 93.06 86 VAL A N 1
ATOM 624 C CA . VAL A 1 86 ? -9.334 -4.429 9.284 1.00 93.06 86 VAL A CA 1
ATOM 625 C C . VAL A 1 86 ? -9.744 -5.689 10.042 1.00 93.06 86 VAL A C 1
ATOM 627 O O . VAL A 1 86 ? -10.786 -5.695 10.689 1.00 93.06 86 VAL A O 1
ATOM 630 N N . SER A 1 87 ? -8.939 -6.751 9.988 1.00 91.94 87 SER A N 1
ATOM 631 C CA . SER A 1 87 ? -9.233 -8.002 10.693 1.00 91.94 87 SER A CA 1
ATOM 632 C C . SER A 1 87 ? -9.187 -7.848 12.214 1.00 91.94 87 SER A C 1
ATOM 634 O O . SER A 1 87 ? -9.984 -8.484 12.894 1.00 91.94 87 SER A O 1
ATOM 636 N N . ILE A 1 88 ? -8.319 -6.977 12.737 1.00 91.00 88 ILE A N 1
ATOM 637 C CA . ILE A 1 88 ? -8.255 -6.633 14.167 1.00 91.00 88 ILE A CA 1
ATOM 638 C C . ILE A 1 88 ? -9.469 -5.789 14.587 1.00 91.00 88 ILE A C 1
ATOM 640 O O . ILE A 1 88 ? -10.009 -5.984 15.674 1.00 91.00 88 ILE A O 1
ATOM 644 N N . CYS A 1 89 ? -9.920 -4.873 13.728 1.00 88.25 89 CYS A N 1
ATOM 645 C CA . CYS A 1 89 ? -11.065 -4.002 14.007 1.00 88.25 89 CYS A CA 1
ATOM 646 C C . CYS A 1 89 ? -12.431 -4.697 13.857 1.00 88.25 89 CYS A C 1
ATOM 648 O O . CYS A 1 89 ? -13.440 -4.175 14.328 1.00 88.25 89 CYS A O 1
ATOM 650 N N . ARG A 1 90 ? -12.509 -5.866 13.204 1.00 78.00 90 ARG A N 1
ATOM 651 C CA . ARG A 1 90 ? -13.752 -6.654 13.106 1.00 78.00 90 ARG A CA 1
ATOM 652 C C . ARG A 1 90 ? -14.189 -7.100 14.506 1.00 78.00 90 ARG A C 1
ATOM 654 O O . ARG A 1 90 ? -13.638 -8.045 15.058 1.00 78.00 90 ARG A O 1
ATOM 661 N N . GLY A 1 91 ? -15.188 -6.419 15.060 1.00 72.38 91 GLY A N 1
ATOM 662 C CA . GLY A 1 91 ? -15.660 -6.599 16.438 1.00 72.38 91 GLY A CA 1
ATOM 663 C C . GLY A 1 91 ? -15.719 -5.299 17.243 1.00 72.38 91 GLY A C 1
ATOM 664 O O . GLY A 1 91 ? -16.153 -5.321 18.391 1.00 72.38 91 GLY A O 1
ATOM 665 N N . TRP A 1 92 ? -15.283 -4.181 16.655 1.00 74.00 92 TRP A N 1
ATOM 666 C CA . TRP A 1 92 ? -15.510 -2.839 17.188 1.00 74.00 92 TRP A CA 1
ATOM 667 C C . TRP A 1 92 ? -16.958 -2.396 16.919 1.00 74.00 92 TRP A C 1
ATOM 669 O O . TRP A 1 92 ? -17.689 -3.071 16.194 1.00 74.00 92 TRP A O 1
ATOM 679 N N . GLU A 1 93 ? -17.382 -1.303 17.554 1.00 72.56 93 GLU A N 1
ATOM 680 C CA . GLU A 1 93 ? -18.772 -0.827 17.559 1.00 72.56 93 GLU A CA 1
ATOM 681 C C . GLU A 1 93 ? -19.407 -0.730 16.158 1.00 72.56 93 GLU A C 1
ATOM 683 O O . GLU A 1 93 ? -18.758 -0.377 15.171 1.00 72.56 93 GLU A O 1
ATOM 688 N N . ASP A 1 94 ? -20.725 -0.953 16.089 1.00 71.75 94 ASP A N 1
ATOM 689 C CA . ASP A 1 94 ? -21.498 -0.953 14.838 1.00 71.75 94 ASP A CA 1
ATOM 690 C C . ASP A 1 94 ? -21.333 0.339 14.013 1.00 71.75 94 ASP A C 1
ATOM 692 O O . ASP A 1 94 ? -21.447 0.308 12.783 1.00 71.75 94 ASP A O 1
ATOM 696 N N . SER A 1 95 ? -21.023 1.461 14.677 1.00 76.56 95 SER A N 1
ATOM 697 C CA . SER A 1 95 ? -20.834 2.792 14.088 1.00 76.56 95 SER A CA 1
ATOM 698 C C . SER A 1 95 ? -19.711 2.849 13.041 1.00 76.56 95 SER A C 1
ATOM 700 O O . SER A 1 95 ? -19.790 3.657 12.112 1.00 76.56 95 SER A O 1
ATOM 702 N N . GLU A 1 96 ? -18.718 1.956 13.109 1.00 81.25 96 GLU A N 1
ATOM 703 C CA . GLU A 1 96 ? -17.588 1.913 12.168 1.00 81.25 96 GLU A CA 1
ATOM 704 C C . GLU A 1 96 ? -17.745 0.879 11.045 1.00 81.25 96 GLU A C 1
ATOM 706 O O . GLU A 1 96 ? -16.946 0.847 10.105 1.00 81.25 96 GLU A O 1
ATOM 711 N N . THR A 1 97 ? -18.810 0.072 11.073 1.00 84.94 97 THR A N 1
ATOM 712 C CA . THR A 1 97 ? -19.030 -1.028 10.118 1.00 84.94 97 THR A CA 1
ATOM 713 C C . THR A 1 97 ? -18.976 -0.561 8.664 1.00 84.94 97 THR A C 1
ATOM 715 O O . THR A 1 97 ? -18.343 -1.201 7.822 1.00 84.94 97 THR A O 1
ATOM 718 N N . LYS A 1 98 ? -19.598 0.585 8.353 1.00 87.94 98 LYS A N 1
ATOM 719 C CA . LYS A 1 98 ? -19.598 1.147 6.994 1.00 87.94 98 LYS A CA 1
ATOM 720 C C . LYS A 1 98 ? -18.182 1.505 6.531 1.00 87.94 98 LYS A C 1
ATOM 722 O O . LYS A 1 98 ? -17.796 1.150 5.419 1.00 87.94 98 LYS A O 1
ATOM 727 N N . ARG A 1 99 ? -17.401 2.150 7.400 1.00 88.69 99 ARG A N 1
ATOM 728 C CA . ARG A 1 99 ? -16.022 2.550 7.102 1.00 88.69 99 ARG A CA 1
ATOM 729 C C . ARG A 1 99 ? -15.127 1.327 6.916 1.00 88.69 99 ARG A C 1
ATOM 731 O O . ARG A 1 99 ? -14.365 1.267 5.958 1.00 88.69 99 ARG A O 1
ATOM 738 N N . LEU A 1 100 ? -15.280 0.304 7.759 1.00 91.06 100 LEU A N 1
ATOM 739 C CA . LEU A 1 100 ? -14.568 -0.968 7.606 1.00 91.06 100 LEU A CA 1
ATOM 740 C C . LEU A 1 100 ? -14.910 -1.678 6.286 1.00 91.06 100 LEU A C 1
ATOM 742 O O . LEU A 1 100 ? -14.029 -2.291 5.681 1.00 91.06 100 LEU A O 1
ATOM 746 N N . MET A 1 101 ? -16.151 -1.575 5.796 1.00 90.75 101 MET A N 1
ATOM 747 C CA . MET A 1 101 ? -16.522 -2.090 4.470 1.00 90.75 101 MET A CA 1
ATOM 748 C C . MET A 1 101 ? -15.863 -1.304 3.328 1.00 90.75 101 MET A C 1
ATOM 750 O O . MET A 1 101 ? -15.394 -1.916 2.369 1.00 90.75 101 MET A O 1
ATOM 754 N N . GLU A 1 102 ? -15.815 0.027 3.409 1.00 92.50 102 GLU A N 1
ATOM 755 C CA . GLU A 1 102 ? -15.157 0.886 2.409 1.00 92.50 102 GLU A CA 1
ATOM 756 C C . GLU A 1 102 ? -13.651 0.604 2.343 1.00 92.50 102 GLU A C 1
ATOM 758 O O . GLU A 1 102 ? -13.116 0.318 1.270 1.00 92.50 102 GLU A O 1
ATOM 763 N N . VAL A 1 103 ? -12.993 0.541 3.501 1.00 95.12 103 VAL A N 1
ATOM 764 C CA . VAL A 1 103 ? -11.583 0.149 3.629 1.00 95.12 103 VAL A CA 1
ATOM 765 C C . VAL A 1 103 ? -11.360 -1.283 3.122 1.00 95.12 103 VAL A C 1
ATOM 767 O O . VAL A 1 103 ? -10.384 -1.553 2.424 1.00 95.12 103 VAL A O 1
ATOM 770 N N . GLY A 1 104 ? -12.288 -2.207 3.385 1.00 95.69 104 GLY A N 1
ATOM 771 C CA . GLY A 1 104 ? -12.232 -3.581 2.875 1.00 95.69 104 GLY A CA 1
ATOM 772 C C . GLY A 1 104 ? -12.256 -3.684 1.343 1.00 95.69 104 GLY A C 1
ATOM 773 O O . GLY A 1 104 ? -11.626 -4.584 0.777 1.00 95.69 104 GLY A O 1
ATOM 774 N N . LYS A 1 105 ? -12.922 -2.752 0.649 1.00 96.94 105 LYS A N 1
ATOM 775 C CA . LYS A 1 105 ? -12.862 -2.667 -0.822 1.00 96.94 105 LYS A CA 1
ATOM 776 C C . LYS A 1 105 ? -11.475 -2.239 -1.290 1.00 96.94 105 LYS A C 1
ATOM 778 O O . LYS A 1 105 ? -10.923 -2.886 -2.171 1.00 96.94 105 LYS A O 1
ATOM 783 N N . ILE A 1 106 ? -10.881 -1.234 -0.641 1.00 97.94 106 ILE A N 1
ATOM 784 C CA . ILE A 1 106 ? -9.506 -0.793 -0.929 1.00 97.94 106 ILE A CA 1
ATOM 785 C C . ILE A 1 106 ? -8.524 -1.959 -0.751 1.00 97.94 106 ILE A C 1
ATOM 787 O O . ILE A 1 106 ? -7.723 -2.222 -1.641 1.00 97.94 106 ILE A O 1
ATOM 791 N N . VAL A 1 107 ? -8.639 -2.720 0.346 1.00 98.12 107 VAL A N 1
ATOM 792 C CA . VAL A 1 107 ? -7.835 -3.936 0.580 1.00 98.12 107 VAL A CA 1
ATOM 793 C C . VAL A 1 107 ? -7.956 -4.923 -0.581 1.00 98.12 107 VAL A C 1
ATOM 795 O O . VAL A 1 107 ? -6.954 -5.489 -1.017 1.00 98.12 107 VAL A O 1
ATOM 798 N N . THR A 1 108 ? -9.174 -5.149 -1.073 1.00 98.12 108 THR A N 1
ATOM 799 C CA . THR A 1 108 ? -9.426 -6.092 -2.171 1.00 98.12 108 THR A CA 1
ATOM 800 C C . THR A 1 108 ? -8.781 -5.607 -3.470 1.00 98.12 108 THR A C 1
ATOM 802 O O . THR A 1 108 ? -8.074 -6.378 -4.119 1.00 98.12 108 THR A O 1
ATOM 805 N N . ASP A 1 109 ? -8.942 -4.326 -3.801 1.00 98.25 109 ASP A N 1
ATOM 806 C CA . ASP A 1 109 ? -8.390 -3.713 -5.013 1.00 98.25 109 ASP A CA 1
ATOM 807 C C . ASP A 1 109 ? -6.852 -3.672 -4.996 1.00 98.25 109 ASP A C 1
ATOM 809 O O . ASP A 1 109 ? -6.207 -3.921 -6.011 1.00 98.25 109 ASP A O 1
ATOM 813 N N . CYS A 1 110 ? -6.234 -3.428 -3.839 1.00 98.44 110 CYS A N 1
ATOM 814 C CA . CYS A 1 110 ? -4.778 -3.483 -3.669 1.00 98.44 110 CYS A CA 1
ATOM 815 C C . CYS A 1 110 ? -4.196 -4.894 -3.864 1.00 98.44 110 CYS A C 1
ATOM 817 O O . CYS A 1 110 ? -3.025 -5.040 -4.216 1.00 98.44 110 CYS A O 1
ATOM 819 N N . ARG A 1 111 ? -4.997 -5.944 -3.643 1.00 98.19 111 ARG A N 1
ATOM 820 C CA . ARG A 1 111 ? -4.551 -7.349 -3.639 1.00 98.19 111 ARG A CA 1
ATOM 821 C C . ARG A 1 111 ? -4.848 -8.103 -4.933 1.00 98.19 111 ARG A C 1
ATOM 823 O O . ARG A 1 111 ? -4.619 -9.312 -4.998 1.00 98.19 111 ARG A O 1
ATOM 830 N N . VAL A 1 112 ? -5.327 -7.420 -5.974 1.00 98.31 112 VAL A N 1
ATOM 831 C CA . VAL A 1 112 ? -5.563 -8.051 -7.279 1.00 98.31 112 VAL A CA 1
ATOM 832 C C . VAL A 1 112 ? -4.260 -8.595 -7.879 1.00 98.31 112 VAL A C 1
ATOM 834 O O . VAL A 1 112 ? -3.170 -8.033 -7.714 1.00 98.31 112 VAL A O 1
ATOM 837 N N . ALA A 1 113 ? -4.367 -9.725 -8.582 1.00 97.44 113 ALA A N 1
ATOM 838 C CA . ALA A 1 113 ? -3.206 -10.462 -9.078 1.00 97.44 113 ALA A CA 1
ATOM 839 C C . ALA A 1 113 ? -2.387 -9.650 -10.096 1.00 97.44 113 ALA A C 1
ATOM 841 O O . ALA A 1 113 ? -1.158 -9.615 -10.021 1.00 97.44 113 ALA A O 1
ATOM 842 N N . ARG A 1 114 ? -3.063 -8.963 -11.025 1.00 98.00 114 ARG A N 1
ATOM 843 C CA . ARG A 1 114 ? -2.412 -8.148 -12.054 1.00 98.00 114 ARG A CA 1
ATOM 844 C C . ARG A 1 114 ? -1.952 -6.821 -11.454 1.00 98.00 114 ARG A C 1
ATOM 846 O O . ARG A 1 114 ? -2.774 -6.002 -11.067 1.00 98.00 114 ARG A O 1
ATOM 853 N N . VAL A 1 115 ? -0.637 -6.587 -11.429 1.00 97.69 115 VAL A N 1
ATOM 854 C CA . VAL A 1 115 ? -0.027 -5.368 -10.855 1.00 97.69 115 VAL A CA 1
ATOM 855 C C . VAL A 1 115 ? -0.651 -4.092 -11.419 1.00 97.69 115 VAL A C 1
ATOM 857 O O . VAL A 1 115 ? -1.017 -3.203 -10.661 1.00 97.69 115 VAL A O 1
ATOM 860 N N . ALA A 1 116 ? -0.840 -4.029 -12.739 1.00 97.12 116 ALA A N 1
ATOM 861 C CA . ALA A 1 116 ? -1.403 -2.859 -13.407 1.00 97.12 116 ALA A CA 1
ATOM 862 C C . ALA A 1 116 ? -2.847 -2.526 -12.982 1.00 97.12 116 ALA A C 1
ATOM 864 O O . ALA A 1 116 ? -3.264 -1.391 -13.169 1.00 97.12 116 ALA A O 1
ATOM 865 N N . ASP A 1 117 ? -3.602 -3.468 -12.405 1.00 98.00 117 ASP A N 1
ATOM 866 C CA . ASP A 1 117 ? -4.981 -3.228 -11.947 1.00 98.00 117 ASP A CA 1
ATOM 867 C C . ASP A 1 117 ? -5.069 -2.674 -10.522 1.00 98.00 117 ASP A C 1
ATOM 869 O O . ASP A 1 117 ? -6.111 -2.148 -10.137 1.00 98.00 117 ASP A O 1
ATOM 873 N N . ARG A 1 118 ? -4.000 -2.782 -9.727 1.00 98.38 118 ARG A N 1
ATOM 874 C CA . ARG A 1 118 ? -3.990 -2.296 -8.339 1.00 98.38 118 ARG A CA 1
ATOM 875 C C . ARG A 1 118 ? -3.998 -0.773 -8.321 1.00 98.38 118 ARG A C 1
ATOM 877 O O . ARG A 1 118 ? -3.294 -0.197 -9.136 1.00 98.38 118 ARG A O 1
ATOM 884 N N . PRO A 1 119 ? -4.695 -0.098 -7.401 1.00 97.69 119 PRO A N 1
ATOM 885 C CA . PRO A 1 119 ? -4.665 1.355 -7.344 1.00 97.69 119 PRO A CA 1
ATOM 886 C C . PRO A 1 119 ? -3.267 1.894 -6.990 1.00 97.69 119 PRO A C 1
ATOM 888 O O . PRO A 1 119 ? -2.511 1.244 -6.266 1.00 97.69 119 PRO A O 1
ATOM 891 N N . GLY A 1 120 ? -2.938 3.091 -7.480 1.00 95.31 120 GLY A N 1
ATOM 892 C CA . GLY A 1 120 ? -1.832 3.900 -6.942 1.00 95.31 120 GLY A CA 1
ATOM 893 C C . GLY A 1 120 ? -2.215 4.560 -5.610 1.00 95.31 120 GLY A C 1
ATOM 894 O O . GLY A 1 120 ? -3.393 4.585 -5.246 1.00 95.31 120 GLY A O 1
ATOM 895 N N . PHE A 1 121 ? -1.256 5.131 -4.879 1.00 94.62 121 PHE A N 1
ATOM 896 C CA . PHE A 1 121 ? -1.537 5.727 -3.567 1.00 94.62 121 PHE A CA 1
ATOM 897 C C . PHE A 1 121 ? -2.418 6.977 -3.656 1.00 94.62 121 PHE A C 1
ATOM 899 O O . PHE A 1 121 ? -3.286 7.153 -2.802 1.00 94.62 121 PHE A O 1
ATOM 906 N N . ASP A 1 122 ? -2.296 7.783 -4.713 1.00 94.69 122 ASP A N 1
ATOM 907 C CA . ASP A 1 122 ? -3.201 8.920 -4.950 1.00 94.69 122 ASP A CA 1
ATOM 908 C C . ASP A 1 122 ? -4.662 8.458 -5.112 1.00 94.69 122 ASP A C 1
ATOM 910 O O . ASP A 1 122 ? -5.590 9.061 -4.569 1.00 94.69 122 ASP A O 1
ATOM 914 N N . GLU A 1 123 ? -4.877 7.337 -5.811 1.00 96.44 123 GLU A N 1
ATOM 915 C CA . GLU A 1 123 ? -6.204 6.737 -5.993 1.00 96.44 123 GLU A CA 1
ATOM 916 C C . GLU A 1 123 ? -6.741 6.125 -4.693 1.00 96.44 123 GLU A C 1
ATOM 918 O O . GLU A 1 123 ? -7.956 6.092 -4.504 1.00 96.44 123 GLU A O 1
ATOM 923 N N . VAL A 1 124 ? -5.865 5.636 -3.808 1.00 96.06 124 VAL A N 1
ATOM 924 C CA . VAL A 1 124 ? -6.232 5.149 -2.469 1.00 96.06 124 VAL A CA 1
ATOM 925 C C . VAL A 1 124 ? -6.658 6.310 -1.574 1.00 96.06 124 VAL A C 1
ATOM 927 O O . VAL A 1 124 ? -7.723 6.240 -0.967 1.00 96.06 124 VAL A O 1
ATOM 930 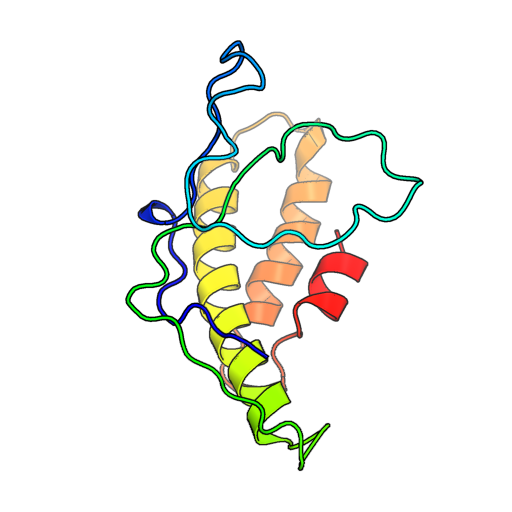N N . VAL A 1 125 ? -5.870 7.388 -1.517 1.00 94.50 125 VAL A N 1
ATOM 931 C CA . VAL A 1 125 ? -6.173 8.577 -0.701 1.00 94.50 125 VAL A CA 1
ATOM 932 C C . VAL A 1 125 ? -7.499 9.207 -1.119 1.00 94.50 125 VAL A C 1
ATOM 934 O O . VAL A 1 125 ? -8.283 9.589 -0.261 1.00 94.50 125 VAL A O 1
ATOM 937 N N . ALA A 1 126 ? -7.803 9.246 -2.418 1.00 95.50 126 ALA A N 1
ATOM 938 C CA . ALA A 1 126 ? -9.073 9.772 -2.921 1.00 95.50 126 ALA A CA 1
ATOM 939 C C . ALA A 1 126 ? -10.321 8.966 -2.492 1.00 95.50 126 ALA A C 1
ATOM 941 O O . ALA A 1 126 ? -11.443 9.421 -2.717 1.00 95.50 126 ALA A O 1
ATOM 942 N N . ARG A 1 127 ? -10.150 7.765 -1.921 1.00 92.12 127 ARG A N 1
ATOM 943 C CA . ARG A 1 127 ? -11.235 6.866 -1.482 1.00 92.12 127 ARG A CA 1
ATOM 944 C C . ARG A 1 127 ? -11.384 6.782 0.043 1.00 92.12 127 ARG A C 1
ATOM 946 O O . ARG A 1 127 ? -12.303 6.098 0.494 1.00 92.12 127 ARG A O 1
ATOM 953 N N . LEU A 1 128 ? -10.473 7.395 0.805 1.00 83.75 128 LEU A N 1
ATOM 954 C CA . LEU A 1 128 ? -10.457 7.418 2.275 1.00 83.75 128 LEU A CA 1
ATOM 955 C C . LEU A 1 128 ? -11.090 8.700 2.824 1.00 83.75 128 LEU A C 1
ATOM 957 O O . LEU A 1 128 ? -11.666 8.604 3.933 1.00 83.75 128 LEU A O 1
#

Foldseek 3Di:
DKALQDDAPVQKDADDDPDDPPPPPPDDDDPDDDPPDDPDDDDRIDGHDSVRMDDQDDPVDDDDPRVLLRQLVSLLSVLVRLVVVLVVCVPPDPVCVVVSVLSPVLSVLSNDPDSNRRDGVVRVVVSD